Protein AF-A0A9N9C5H5-F1 (afdb_monomer_lite)

Sequence (121 aa):
MNQSRKKLYNIEAREDVSKYPEKELPLHKMRILMLGLDAAGKTSILYHFKIPNAADVGGQDKIRPLWRHYYTGTQGLIFVIDSQDRDRIDEARQELHRIISDREMRDCLLLVFANKQDLPG

Foldseek 3Di:
DDDDPDDDDDDDDPDDCVVPPPPPPCLVPAQEEEAEAAPLCRVVCCVVVVSPRYDYDYHYPVCLVVSVVSLARHQEYEYGGALPPPVCPVVRVVSVCVNCPDPSCVNHHYDYHHPPPVDDD

Organism: NCBI:txid60492

Secondary structure (DSSP, 8-state):
----------S---S-GGGS-S----GGGS-EEEE--TTS-HHHHHHHTT-TTEEE----GGGGGGGGGGTTT--EEEEEEETT--TTHHHHHHHHHHHHTSGGGTTPEEEEEEE-TTS--

Radius of gyration: 15.62 Å; chains: 1; bounding box: 42×37×37 Å

Structure (mmCIF, N/CA/C/O backbone):
data_AF-A0A9N9C5H5-F1
#
_entry.id   AF-A0A9N9C5H5-F1
#
loop_
_atom_site.group_PDB
_atom_site.id
_atom_site.type_symbol
_atom_site.label_atom_id
_atom_site.label_alt_id
_atom_site.label_comp_id
_atom_site.label_asym_id
_atom_site.label_entity_id
_atom_site.label_seq_id
_atom_site.pdbx_PDB_ins_code
_atom_site.Cartn_x
_atom_site.Cartn_y
_atom_site.Cartn_z
_atom_site.occupancy
_atom_site.B_iso_or_equiv
_atom_site.auth_seq_id
_atom_site.auth_comp_id
_atom_site.auth_asym_id
_atom_site.auth_atom_id
_atom_site.pdbx_PDB_model_num
ATOM 1 N N . MET A 1 1 ? -24.506 23.550 -16.123 1.00 41.12 1 MET A N 1
ATOM 2 C CA . MET A 1 1 ? -24.157 23.383 -17.553 1.00 41.12 1 MET A CA 1
ATOM 3 C C . MET A 1 1 ? -22.684 23.772 -17.671 1.00 41.12 1 MET A C 1
ATOM 5 O O . MET A 1 1 ? -22.384 24.893 -17.314 1.00 41.12 1 MET A O 1
ATOM 9 N N . ASN A 1 2 ? -21.702 22.938 -18.007 1.00 34.50 2 ASN A N 1
ATOM 10 C CA . ASN A 1 2 ? -21.706 21.646 -18.680 1.00 34.50 2 ASN A CA 1
ATOM 11 C C . ASN A 1 2 ? -20.353 20.923 -18.445 1.00 34.50 2 ASN A C 1
ATOM 13 O O . ASN A 1 2 ? -19.354 21.584 -18.196 1.00 34.50 2 ASN A O 1
ATOM 17 N N . GLN A 1 3 ? -20.362 19.590 -18.593 1.00 38.97 3 GLN A N 1
ATOM 18 C CA . GLN A 1 3 ? -19.239 18.710 -18.982 1.00 38.97 3 GLN A CA 1
ATOM 19 C C . GLN A 1 3 ? -17.931 18.732 -18.163 1.00 38.97 3 GLN A C 1
ATOM 21 O O . GLN A 1 3 ? -17.066 19.554 -18.427 1.00 38.97 3 GLN A O 1
ATOM 26 N N . SER A 1 4 ? -17.726 17.735 -17.278 1.00 41.75 4 SER A N 1
ATOM 27 C CA . SER A 1 4 ? -16.399 17.093 -17.041 1.00 41.75 4 SER A CA 1
ATOM 28 C C . SER A 1 4 ? -16.383 15.906 -16.056 1.00 41.75 4 SER A C 1
ATOM 30 O O . SER A 1 4 ? -15.325 15.338 -15.812 1.00 41.75 4 SER A O 1
ATOM 32 N N . ARG A 1 5 ? -17.516 15.432 -15.520 1.00 39.59 5 ARG A N 1
ATOM 33 C CA . ARG A 1 5 ? -17.533 14.175 -14.741 1.00 39.59 5 ARG A CA 1
ATOM 34 C C . ARG A 1 5 ? -17.657 12.963 -15.669 1.00 39.59 5 ARG A C 1
ATOM 36 O O . ARG A 1 5 ? -18.702 12.323 -15.748 1.00 39.59 5 ARG A O 1
ATOM 43 N N . LYS A 1 6 ? -16.603 12.677 -16.438 1.00 38.56 6 LYS A N 1
ATOM 44 C CA . LYS A 1 6 ? -16.501 11.415 -17.182 1.00 38.56 6 LYS A CA 1
ATOM 45 C C . LYS A 1 6 ? -16.290 10.268 -16.187 1.00 38.56 6 LYS A C 1
ATOM 47 O O . LYS A 1 6 ? -15.227 10.141 -15.595 1.00 38.56 6 LYS A O 1
ATOM 52 N N . LYS A 1 7 ? -17.358 9.481 -16.023 1.00 46.62 7 LYS A N 1
ATOM 53 C CA . LYS A 1 7 ? -17.407 8.048 -15.687 1.00 46.62 7 LYS A CA 1
ATOM 54 C C . LYS A 1 7 ? -16.044 7.340 -15.693 1.00 46.62 7 LYS A C 1
ATOM 56 O O . LYS A 1 7 ? -15.478 7.134 -16.762 1.00 46.62 7 LYS A O 1
ATOM 61 N N . LEU A 1 8 ? -15.645 6.833 -14.531 1.00 34.06 8 LEU A N 1
ATOM 62 C CA . LEU A 1 8 ? -14.832 5.624 -14.402 1.00 34.06 8 LEU A CA 1
ATOM 63 C C . LEU A 1 8 ? -15.446 4.771 -13.284 1.00 34.06 8 LEU A C 1
ATOM 65 O O . LEU A 1 8 ? -15.037 4.835 -12.133 1.00 34.06 8 LEU A O 1
ATOM 69 N N . TYR A 1 9 ? -16.481 4.012 -13.636 1.00 38.72 9 TYR A N 1
ATOM 70 C CA . TYR A 1 9 ? -16.989 2.905 -12.830 1.00 38.72 9 TYR A CA 1
ATOM 71 C C . TYR A 1 9 ? -17.032 1.690 -13.745 1.00 38.72 9 TYR A C 1
ATOM 73 O O . TYR A 1 9 ? -17.837 1.668 -14.672 1.00 38.72 9 TYR A O 1
ATOM 81 N N . ASN A 1 10 ? -16.113 0.750 -13.528 1.00 33.75 10 ASN A N 1
ATOM 82 C CA . ASN A 1 10 ? -16.289 -0.671 -13.822 1.00 33.75 10 ASN A CA 1
ATOM 83 C C . ASN A 1 10 ? -15.104 -1.453 -13.244 1.00 33.75 10 ASN A C 1
ATOM 85 O O . ASN A 1 10 ? -14.049 -1.522 -13.867 1.00 33.75 10 ASN A O 1
ATOM 89 N N . ILE A 1 11 ? -15.305 -2.045 -12.064 1.00 42.03 11 ILE A N 1
ATOM 90 C CA . ILE A 1 11 ? -14.653 -3.291 -11.647 1.00 42.03 11 ILE A CA 1
ATOM 91 C C . ILE A 1 11 ? -15.745 -4.123 -10.961 1.00 42.03 11 ILE A C 1
ATOM 93 O O . ILE A 1 11 ? -16.540 -3.608 -10.179 1.00 42.03 11 ILE A O 1
ATOM 97 N N . GLU A 1 12 ? -15.827 -5.384 -11.358 1.00 40.69 12 GLU A N 1
ATOM 98 C CA . GLU A 1 12 ? -16.877 -6.363 -11.093 1.00 40.69 12 GLU A CA 1
ATOM 99 C C . GLU A 1 12 ? -17.097 -6.662 -9.596 1.00 40.69 12 GLU A C 1
ATOM 101 O O . GLU A 1 12 ? -16.552 -7.616 -9.048 1.00 40.69 12 GLU A O 1
ATOM 106 N N . ALA A 1 13 ? -17.963 -5.896 -8.932 1.00 40.19 13 ALA A N 1
ATOM 107 C CA . ALA A 1 13 ? -18.565 -6.291 -7.661 1.00 40.19 13 ALA A CA 1
ATOM 108 C C . ALA A 1 13 ? -20.064 -6.525 -7.880 1.00 40.19 13 ALA A 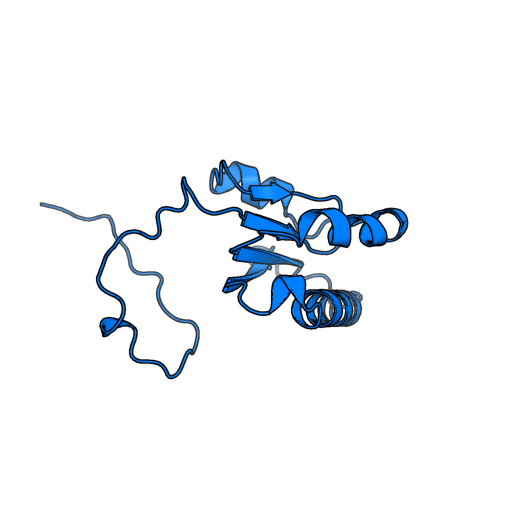C 1
ATOM 110 O O . ALA A 1 13 ? -20.798 -5.625 -8.280 1.00 40.19 13 ALA A O 1
ATOM 111 N N . ARG A 1 14 ? -20.524 -7.756 -7.634 1.00 43.59 14 ARG A N 1
ATOM 112 C CA . ARG A 1 14 ? -21.927 -8.203 -7.749 1.00 43.59 14 ARG A CA 1
ATOM 113 C C . ARG A 1 14 ? -22.847 -7.638 -6.651 1.00 43.59 14 ARG A C 1
ATOM 115 O O . ARG A 1 14 ? -23.832 -8.278 -6.296 1.00 43.59 14 ARG A O 1
ATOM 122 N N . GLU A 1 15 ? -22.555 -6.458 -6.116 1.00 45.09 15 GLU A N 1
ATOM 123 C CA . GLU A 1 15 ? -23.407 -5.801 -5.127 1.00 45.09 15 GLU A CA 1
ATOM 124 C C . GLU A 1 15 ? -23.992 -4.507 -5.680 1.00 45.09 15 GLU A C 1
ATOM 126 O O . GLU A 1 15 ? -23.323 -3.717 -6.343 1.00 45.09 15 GLU A O 1
ATOM 131 N N . ASP A 1 16 ? -25.284 -4.319 -5.422 1.00 45.62 16 ASP A N 1
ATOM 132 C CA . ASP A 1 16 ? -26.038 -3.137 -5.810 1.00 45.62 16 ASP A CA 1
ATOM 133 C C . ASP A 1 16 ? -25.490 -1.893 -5.093 1.00 45.62 16 ASP A C 1
ATOM 135 O O . ASP A 1 16 ? -25.835 -1.596 -3.946 1.00 45.62 16 ASP A O 1
ATOM 139 N N . VAL A 1 17 ? -24.623 -1.164 -5.798 1.00 50.50 17 VAL A N 1
ATOM 140 C CA . VAL A 1 17 ? -23.951 0.049 -5.317 1.00 50.50 17 VAL A CA 1
ATOM 141 C C . VAL A 1 17 ? -24.957 1.170 -4.999 1.00 50.50 17 VAL A C 1
ATOM 143 O O . VAL A 1 17 ? -24.635 2.072 -4.231 1.00 50.50 17 VAL A O 1
ATOM 146 N N . SER A 1 18 ? -26.201 1.097 -5.500 1.00 51.16 18 SER A N 1
ATOM 147 C CA . SER A 1 18 ? -27.253 2.084 -5.200 1.00 51.16 18 SER A CA 1
ATOM 148 C C . SER A 1 18 ? -27.714 2.064 -3.736 1.00 51.16 18 SER A C 1
ATOM 150 O O . SER A 1 18 ? -28.305 3.033 -3.259 1.00 51.16 18 SER A O 1
ATOM 152 N N . LYS A 1 19 ? -27.393 0.993 -2.991 1.00 50.66 19 LYS A N 1
ATOM 153 C CA . LYS A 1 19 ? -27.645 0.886 -1.545 1.00 50.66 19 LYS A CA 1
ATOM 154 C C . LYS A 1 19 ? -26.717 1.759 -0.703 1.00 50.66 19 LYS A C 1
ATOM 156 O O . LYS A 1 19 ? -27.023 2.014 0.462 1.00 50.66 19 LYS A O 1
ATOM 161 N N . TYR A 1 20 ? -25.608 2.224 -1.273 1.00 51.81 20 TYR A N 1
ATOM 162 C CA . TYR A 1 20 ? -24.719 3.179 -0.630 1.00 51.81 20 TYR A CA 1
ATOM 163 C C . TYR A 1 20 ? -25.112 4.579 -1.114 1.00 51.81 20 TYR A C 1
ATOM 165 O O . TYR A 1 20 ? -24.808 4.928 -2.255 1.00 51.81 20 TYR A O 1
ATOM 173 N N . PRO A 1 21 ? -25.824 5.387 -0.302 1.00 51.56 21 PRO A N 1
ATOM 174 C CA . PRO A 1 21 ? -26.175 6.745 -0.705 1.00 51.56 21 PRO A CA 1
ATOM 175 C C . PRO A 1 21 ? -24.900 7.528 -1.038 1.00 51.56 21 PRO A C 1
ATOM 177 O O . PRO A 1 21 ? -23.861 7.258 -0.436 1.00 51.56 21 PRO A O 1
ATOM 180 N N . GLU A 1 22 ? -24.995 8.512 -1.942 1.00 52.62 22 GLU A N 1
ATOM 181 C CA . GLU A 1 22 ? -23.934 9.451 -2.369 1.00 52.62 22 GLU A CA 1
ATOM 182 C C . GLU A 1 22 ? -23.368 10.329 -1.226 1.00 52.62 22 GLU A C 1
ATOM 184 O O . GLU A 1 22 ? -23.091 11.516 -1.385 1.00 52.62 22 GLU A O 1
ATOM 189 N N . LYS A 1 23 ? -23.187 9.791 -0.023 1.00 48.75 23 LYS A N 1
ATOM 190 C CA . LYS A 1 23 ? -22.254 10.365 0.927 1.00 48.75 23 LYS A CA 1
ATOM 191 C C . LYS A 1 23 ? -20.891 10.148 0.301 1.00 48.75 23 LYS A C 1
ATOM 193 O O . LYS A 1 23 ? -20.399 9.022 0.298 1.00 48.75 23 LYS A O 1
ATOM 198 N N . GLU A 1 24 ? -20.319 11.217 -0.257 1.00 53.81 24 GLU A N 1
ATOM 199 C CA . GLU A 1 24 ? -18.879 11.309 -0.481 1.00 53.81 24 GLU A CA 1
ATOM 200 C C . GLU A 1 24 ? -18.210 10.579 0.677 1.00 53.81 24 GLU A C 1
ATOM 202 O O . GLU A 1 24 ? -18.374 10.980 1.836 1.00 53.81 24 GLU A O 1
ATOM 207 N N . LEU A 1 25 ? -17.533 9.462 0.383 1.00 55.44 25 LEU A N 1
ATOM 208 C CA . LEU A 1 25 ? -16.650 8.858 1.364 1.00 55.44 25 LEU A CA 1
ATOM 209 C C . LEU A 1 25 ? -15.788 10.019 1.846 1.00 55.44 25 LEU A C 1
ATOM 211 O O . LEU A 1 25 ? -15.166 10.675 1.002 1.00 55.44 25 LEU A O 1
ATOM 215 N N . PRO A 1 26 ? -15.799 10.365 3.143 1.00 60.62 26 PRO A N 1
ATOM 216 C CA . PRO A 1 26 ? -14.999 11.467 3.620 1.00 60.62 26 PRO A CA 1
ATOM 217 C C . PRO A 1 26 ? -13.554 10.973 3.597 1.00 60.62 26 PRO A C 1
ATOM 219 O O . PRO A 1 26 ? -13.001 10.623 4.631 1.00 60.62 26 PRO A O 1
ATOM 222 N N . LEU A 1 27 ? -12.940 10.912 2.411 1.00 57.88 27 LEU A N 1
ATOM 223 C CA . LEU A 1 27 ? -11.562 10.477 2.195 1.00 57.88 27 LEU A CA 1
ATOM 224 C C . LEU A 1 27 ? -10.622 11.321 3.066 1.00 57.88 27 LEU A C 1
ATOM 226 O O . LEU A 1 27 ? -9.640 10.819 3.602 1.00 57.88 27 LEU A O 1
ATOM 230 N N . HIS A 1 28 ? -11.010 12.577 3.317 1.00 64.56 28 HIS A N 1
ATOM 231 C CA . HIS A 1 28 ? -10.362 13.493 4.253 1.00 64.56 28 HIS A CA 1
ATOM 232 C C . HIS A 1 28 ? -10.399 13.048 5.738 1.00 64.56 28 HIS A C 1
ATOM 234 O O . HIS A 1 28 ? -9.670 13.614 6.547 1.00 64.56 28 HIS A O 1
ATOM 240 N N . LYS A 1 29 ? -11.204 12.047 6.112 1.00 72.44 29 LYS A N 1
ATOM 241 C CA . LYS A 1 29 ? -11.286 11.443 7.459 1.00 72.44 29 LYS A CA 1
ATOM 242 C C . LYS A 1 29 ? -10.829 9.986 7.508 1.00 72.44 29 LYS A C 1
ATOM 244 O O . LYS A 1 29 ? -10.707 9.446 8.602 1.00 72.44 29 LYS A O 1
ATOM 249 N N . MET A 1 30 ? -10.618 9.345 6.361 1.00 84.25 30 MET A N 1
ATOM 250 C CA . MET A 1 30 ? -10.230 7.939 6.322 1.00 84.25 30 MET A CA 1
ATOM 251 C C . MET A 1 30 ? -8.730 7.776 6.551 1.00 84.25 30 MET A C 1
ATOM 253 O O . MET A 1 30 ? -7.928 8.468 5.922 1.00 84.25 30 MET A O 1
ATOM 257 N N . ARG A 1 31 ? -8.344 6.817 7.401 1.00 91.88 31 ARG A N 1
ATOM 258 C CA . ARG A 1 31 ? -6.954 6.347 7.466 1.00 91.88 31 ARG A CA 1
ATOM 259 C C . ARG A 1 31 ? -6.691 5.415 6.286 1.00 91.88 31 ARG A C 1
ATOM 261 O O . ARG A 1 31 ? -7.192 4.289 6.268 1.00 91.88 31 ARG A O 1
ATOM 268 N N . ILE A 1 32 ? -5.925 5.900 5.313 1.00 94.62 32 ILE A N 1
ATOM 269 C CA . ILE A 1 32 ? -5.556 5.147 4.115 1.00 94.62 32 ILE A CA 1
ATOM 270 C C . ILE A 1 32 ? -4.105 4.683 4.249 1.00 94.62 32 ILE A C 1
ATOM 272 O O . ILE A 1 32 ? -3.222 5.454 4.624 1.00 94.62 32 ILE A O 1
ATOM 276 N N . LEU A 1 33 ? -3.858 3.424 3.915 1.00 96.94 33 LEU A N 1
ATOM 277 C CA . LEU A 1 33 ? -2.531 2.828 3.863 1.00 96.94 33 LEU A CA 1
ATOM 278 C C . LEU A 1 33 ? -2.214 2.448 2.418 1.00 96.94 33 LEU A C 1
ATOM 280 O O . LEU A 1 33 ? -3.016 1.778 1.770 1.00 96.94 33 LEU A O 1
ATOM 284 N N . MET A 1 34 ? -1.056 2.867 1.908 1.00 97.81 34 MET A N 1
ATOM 285 C CA . MET A 1 34 ? -0.600 2.521 0.564 1.00 97.81 34 MET A CA 1
ATOM 286 C C . MET A 1 34 ? 0.616 1.592 0.626 1.00 97.81 34 MET A C 1
ATOM 288 O O . MET A 1 34 ? 1.695 1.997 1.061 1.00 97.81 34 MET A O 1
ATOM 292 N N . LEU A 1 35 ? 0.443 0.355 0.156 1.00 98.19 35 LEU A N 1
ATOM 293 C CA . LEU A 1 35 ? 1.461 -0.704 0.152 1.00 98.19 35 LEU A CA 1
ATOM 294 C C . LEU A 1 35 ? 1.664 -1.286 -1.249 1.00 98.19 35 LEU A C 1
ATOM 296 O O . LEU A 1 35 ? 0.959 -0.953 -2.198 1.00 98.19 35 LEU A O 1
ATOM 300 N N . GLY A 1 36 ? 2.692 -2.118 -1.388 1.00 98.19 36 GLY A N 1
ATOM 301 C CA . GLY A 1 36 ? 3.135 -2.703 -2.652 1.00 98.19 36 GLY A CA 1
ATOM 302 C C . GLY A 1 36 ? 4.654 -2.824 -2.689 1.00 98.19 36 GLY A C 1
ATOM 303 O O . GLY A 1 36 ? 5.350 -2.158 -1.910 1.00 98.19 36 GLY A O 1
ATOM 304 N N . LEU A 1 37 ? 5.178 -3.634 -3.607 1.00 98.44 37 LEU A N 1
ATOM 305 C CA . LEU A 1 37 ? 6.623 -3.843 -3.759 1.00 98.44 37 LEU A CA 1
ATOM 306 C C . LEU A 1 37 ? 7.352 -2.527 -4.080 1.00 98.44 37 LEU A C 1
ATOM 308 O O . LEU A 1 37 ? 6.745 -1.526 -4.490 1.00 98.44 37 LEU A O 1
ATOM 312 N N . ASP A 1 38 ? 8.659 -2.474 -3.842 1.00 97.56 38 ASP A N 1
ATOM 313 C CA . ASP A 1 38 ? 9.488 -1.362 -4.307 1.00 97.56 38 ASP A CA 1
ATOM 314 C C . ASP A 1 38 ? 9.358 -1.167 -5.830 1.00 97.56 38 ASP A C 1
ATOM 316 O O . ASP A 1 38 ? 8.996 -2.075 -6.572 1.00 97.56 38 ASP A O 1
ATOM 320 N N . ALA A 1 39 ? 9.558 0.070 -6.290 1.00 97.12 39 ALA A N 1
ATOM 321 C CA . ALA A 1 39 ? 9.374 0.483 -7.688 1.00 97.12 39 ALA A CA 1
ATOM 322 C C . ALA A 1 39 ? 7.959 0.313 -8.300 1.00 97.12 39 ALA A C 1
ATOM 324 O O . ALA A 1 39 ? 7.756 0.728 -9.442 1.00 97.12 39 ALA A O 1
ATOM 325 N N . ALA A 1 40 ? 6.953 -0.155 -7.546 1.00 97.38 40 ALA A N 1
ATOM 326 C CA . ALA A 1 40 ? 5.570 -0.272 -8.036 1.00 97.38 40 ALA A CA 1
ATOM 327 C C . ALA A 1 40 ? 4.881 1.076 -8.348 1.00 97.38 40 ALA A C 1
ATOM 329 O O . ALA A 1 40 ? 3.880 1.118 -9.056 1.00 97.38 40 ALA A O 1
ATOM 330 N N . GLY A 1 41 ? 5.418 2.198 -7.850 1.00 97.31 41 GLY A N 1
ATOM 331 C CA . GLY A 1 41 ? 4.922 3.553 -8.144 1.00 97.31 41 GLY A CA 1
ATOM 332 C C . GLY A 1 41 ? 3.971 4.161 -7.106 1.00 97.31 41 GLY A C 1
ATOM 333 O O . GLY A 1 41 ? 3.273 5.122 -7.413 1.00 97.31 41 GLY A O 1
ATOM 334 N N . LYS A 1 42 ? 3.973 3.650 -5.866 1.00 96.38 42 LYS A N 1
ATOM 335 C CA . LYS A 1 42 ? 3.200 4.185 -4.724 1.00 96.38 42 LYS A CA 1
ATOM 336 C C . LYS A 1 42 ? 3.360 5.699 -4.548 1.00 96.38 42 LYS A C 1
ATOM 338 O O . LYS A 1 42 ? 2.391 6.442 -4.631 1.00 96.38 42 LYS A O 1
ATOM 343 N N . THR A 1 43 ? 4.598 6.163 -4.390 1.00 94.06 43 THR A N 1
ATOM 344 C CA . THR A 1 43 ? 4.909 7.583 -4.194 1.00 94.06 43 THR A CA 1
ATOM 345 C C . THR A 1 43 ? 4.445 8.425 -5.390 1.00 94.06 43 THR A C 1
ATOM 347 O O . THR A 1 43 ? 3.838 9.475 -5.207 1.00 94.06 43 THR A O 1
ATOM 350 N N . SER A 1 44 ? 4.614 7.940 -6.625 1.00 94.56 44 SER A N 1
ATOM 351 C CA . SER A 1 44 ? 4.101 8.623 -7.823 1.00 94.56 44 SER A CA 1
ATOM 352 C C . SER A 1 44 ? 2.576 8.771 -7.805 1.00 94.56 44 SER A C 1
ATOM 354 O O . SER A 1 44 ? 2.074 9.858 -8.084 1.00 94.56 44 SER A O 1
ATOM 356 N N . ILE A 1 45 ? 1.839 7.720 -7.428 1.00 93.56 45 ILE A N 1
ATOM 357 C CA . ILE A 1 45 ? 0.373 7.754 -7.278 1.00 93.56 45 ILE A CA 1
ATOM 358 C C . ILE A 1 45 ? -0.036 8.739 -6.179 1.00 93.56 45 ILE A C 1
ATOM 360 O O . ILE A 1 45 ? -0.925 9.562 -6.408 1.00 93.56 45 ILE A O 1
ATOM 364 N N . LEU A 1 46 ? 0.628 8.693 -5.018 1.00 90.69 46 LEU A N 1
ATOM 365 C CA . LEU A 1 46 ? 0.365 9.582 -3.883 1.00 90.69 46 LEU A CA 1
ATOM 366 C C . LEU A 1 46 ? 0.409 11.058 -4.306 1.00 90.69 46 LEU A C 1
ATOM 368 O O . LEU A 1 46 ? -0.528 11.811 -4.028 1.00 90.69 46 LEU A O 1
ATOM 372 N N . TYR A 1 47 ? 1.467 11.452 -5.021 1.00 90.25 47 TYR A N 1
ATOM 373 C CA . TYR A 1 47 ? 1.643 12.824 -5.497 1.00 90.25 47 TYR A CA 1
ATOM 374 C C . TYR A 1 47 ? 0.714 13.180 -6.660 1.00 90.25 47 TYR A C 1
ATOM 376 O O . TYR A 1 47 ? 0.141 14.269 -6.665 1.00 90.25 47 TYR A O 1
ATOM 384 N N . HIS A 1 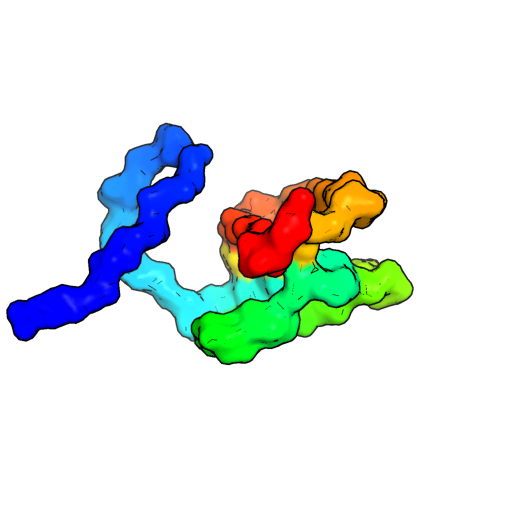48 ? 0.543 12.282 -7.635 1.00 92.00 48 HIS A N 1
ATOM 385 C CA . HIS A 1 48 ? -0.258 12.555 -8.829 1.00 92.00 48 HIS A CA 1
ATOM 386 C C . HIS A 1 48 ? -1.741 12.750 -8.494 1.00 92.00 48 HIS A C 1
ATOM 388 O O . HIS A 1 48 ? -2.351 13.731 -8.918 1.00 92.00 48 HIS A O 1
ATOM 394 N N . PHE A 1 49 ? -2.311 11.850 -7.689 1.00 88.88 49 PHE A N 1
ATOM 395 C CA . PHE A 1 49 ? -3.719 11.912 -7.291 1.00 88.88 49 PHE A CA 1
ATOM 396 C C . PHE A 1 49 ? -3.966 12.777 -6.055 1.00 88.88 49 PHE A C 1
ATOM 398 O O . PHE A 1 49 ? -5.121 12.970 -5.685 1.00 88.88 49 PHE A O 1
ATOM 405 N N . LYS A 1 50 ? -2.901 13.315 -5.439 1.00 87.94 50 LYS A N 1
ATOM 406 C CA . LYS A 1 50 ? -2.960 14.157 -4.238 1.00 87.94 50 LYS A CA 1
ATOM 407 C C . LYS A 1 50 ? -3.827 13.506 -3.161 1.00 87.94 50 LYS A C 1
ATOM 409 O O . LYS A 1 50 ? -4.873 14.040 -2.812 1.00 87.94 50 LYS A O 1
ATOM 414 N N . ILE A 1 51 ? -3.412 12.341 -2.664 1.00 85.56 51 ILE A N 1
ATOM 415 C CA . ILE A 1 51 ? -4.139 11.605 -1.617 1.00 85.56 51 ILE A CA 1
ATOM 416 C C . ILE A 1 51 ? -3.561 12.020 -0.249 1.00 85.56 51 ILE A C 1
ATOM 418 O O . ILE A 1 51 ? -2.619 11.388 0.219 1.00 85.56 51 ILE A O 1
ATOM 422 N N . PRO A 1 52 ? -4.067 13.082 0.411 1.00 76.81 52 PRO A N 1
ATOM 423 C CA . PRO A 1 52 ? -3.375 13.727 1.535 1.00 76.81 52 PRO A CA 1
ATOM 424 C C . PRO A 1 52 ? -3.273 12.862 2.798 1.00 76.81 52 PRO A C 1
ATOM 426 O O . PRO A 1 52 ? -2.430 13.124 3.647 1.00 76.81 52 PRO A O 1
ATOM 429 N N . ASN A 1 53 ? -4.127 11.844 2.926 1.00 83.25 53 ASN A N 1
ATOM 430 C CA . ASN A 1 53 ? -4.253 11.019 4.130 1.00 83.25 53 ASN A CA 1
ATOM 431 C C . ASN A 1 53 ? -3.732 9.589 3.952 1.00 83.25 53 ASN A C 1
ATOM 433 O O . ASN A 1 53 ? -3.995 8.732 4.799 1.00 83.25 53 ASN A O 1
ATOM 437 N N . ALA A 1 54 ? -3.054 9.306 2.839 1.00 88.56 54 ALA A N 1
ATOM 438 C CA . ALA A 1 54 ? -2.434 8.011 2.627 1.00 88.56 54 ALA A CA 1
ATOM 439 C C . ALA A 1 54 ? -1.021 8.004 3.216 1.00 88.56 54 ALA A C 1
ATOM 441 O O . ALA A 1 54 ? -0.184 8.817 2.832 1.00 88.56 54 ALA A O 1
ATOM 442 N N . ALA A 1 55 ? -0.753 7.063 4.119 1.00 91.06 55 ALA A N 1
ATOM 443 C CA . ALA A 1 55 ? 0.613 6.730 4.498 1.00 91.06 55 ALA A CA 1
ATOM 444 C C . ALA A 1 55 ? 1.207 5.824 3.412 1.00 91.06 55 ALA A C 1
ATOM 446 O O . ALA A 1 55 ? 0.742 4.692 3.246 1.00 91.06 55 ALA A O 1
ATOM 447 N N . ASP A 1 56 ? 2.204 6.302 2.661 1.00 89.75 56 ASP A N 1
ATOM 448 C CA . ASP A 1 56 ? 3.005 5.433 1.802 1.00 89.75 56 ASP A CA 1
ATOM 449 C C . ASP A 1 56 ? 4.159 4.829 2.606 1.00 89.75 56 ASP A C 1
ATOM 451 O O . ASP A 1 56 ? 4.908 5.513 3.300 1.00 89.75 56 ASP A O 1
ATOM 455 N N . VAL A 1 57 ? 4.279 3.502 2.554 1.00 94.50 57 VAL A N 1
ATOM 456 C CA . VAL A 1 57 ? 5.340 2.779 3.263 1.00 94.50 57 VAL A CA 1
ATOM 457 C C . VAL A 1 57 ? 6.276 2.159 2.237 1.00 94.50 57 VAL A C 1
ATOM 459 O O . VAL A 1 57 ? 5.844 1.643 1.203 1.00 94.50 57 VAL A O 1
ATOM 462 N N . GLY A 1 58 ? 7.581 2.225 2.499 1.00 93.69 58 GLY A N 1
ATOM 463 C CA . GLY A 1 58 ? 8.582 1.677 1.591 1.00 93.69 58 GLY A CA 1
ATOM 464 C C . GLY A 1 58 ? 8.372 0.178 1.341 1.00 93.69 58 GLY A C 1
ATOM 465 O O . GLY A 1 58 ? 7.949 -0.565 2.226 1.00 93.69 58 GLY A O 1
ATOM 466 N N . GLY A 1 59 ? 8.652 -0.256 0.109 1.00 94.56 59 GLY A N 1
ATOM 467 C CA . GLY A 1 59 ? 8.318 -1.605 -0.362 1.00 94.56 59 GLY A CA 1
ATOM 468 C C . GLY A 1 59 ? 9.467 -2.606 -0.436 1.00 94.56 59 GLY A C 1
ATOM 469 O O . GLY A 1 59 ? 9.236 -3.737 -0.847 1.00 94.56 59 GLY A O 1
ATOM 470 N N . GLN A 1 60 ? 10.683 -2.200 -0.059 1.00 96.50 60 GLN A N 1
ATOM 471 C CA . GLN A 1 60 ? 11.860 -3.070 -0.125 1.00 96.50 60 GLN A CA 1
ATOM 472 C C . GLN A 1 60 ? 11.721 -4.225 0.871 1.00 96.50 60 GLN A C 1
ATOM 474 O O . GLN A 1 60 ? 11.270 -4.016 1.996 1.00 96.50 60 GLN A O 1
ATOM 479 N N . ASP A 1 61 ? 12.179 -5.417 0.505 1.00 95.44 61 ASP A N 1
ATOM 480 C CA . ASP A 1 61 ? 12.015 -6.666 1.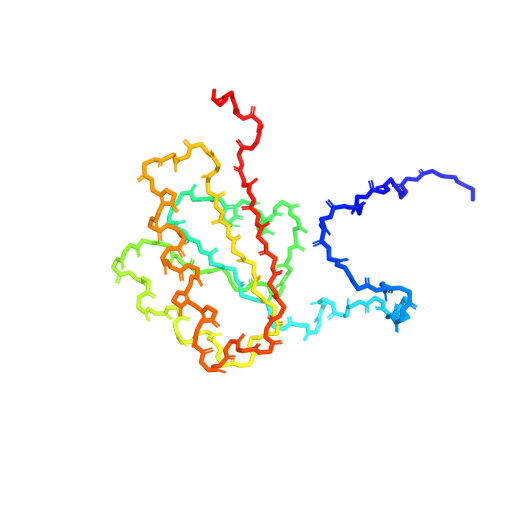267 1.00 95.44 61 ASP A CA 1
ATOM 481 C C . ASP A 1 61 ? 12.360 -6.511 2.749 1.00 95.44 61 ASP A C 1
ATOM 483 O O . ASP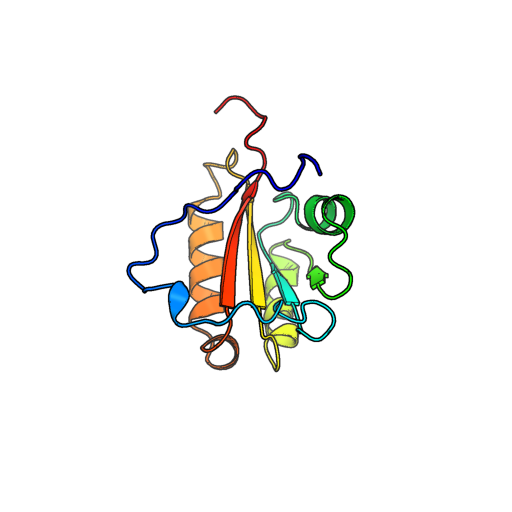 A 1 61 ? 11.590 -6.891 3.630 1.00 95.44 61 ASP A O 1
ATOM 487 N N . LYS A 1 62 ? 13.500 -5.867 3.028 1.00 95.56 62 LYS A N 1
ATOM 488 C CA . LYS A 1 62 ? 14.035 -5.679 4.384 1.00 95.56 62 LYS A CA 1
ATOM 489 C C . LYS A 1 62 ? 13.134 -4.843 5.295 1.00 95.56 62 LYS A C 1
ATOM 491 O O . LYS A 1 62 ? 13.245 -4.962 6.510 1.00 95.56 62 LYS A O 1
ATOM 496 N N . ILE A 1 63 ? 12.269 -3.998 4.733 1.00 95.69 63 ILE A N 1
ATOM 497 C CA . ILE A 1 63 ? 11.407 -3.083 5.497 1.00 95.69 63 ILE A CA 1
ATOM 498 C C . ILE A 1 63 ? 9.931 -3.491 5.487 1.00 95.69 63 ILE A C 1
ATOM 500 O O . ILE A 1 63 ? 9.165 -2.959 6.287 1.00 95.69 63 ILE A O 1
ATOM 504 N N . ARG A 1 64 ? 9.523 -4.471 4.667 1.00 97.38 64 ARG A N 1
ATOM 505 C CA . ARG A 1 64 ? 8.140 -4.989 4.650 1.00 97.38 64 ARG A CA 1
ATOM 506 C C . ARG A 1 64 ? 7.628 -5.483 6.009 1.00 97.38 64 ARG A C 1
ATOM 508 O O . ARG A 1 64 ? 6.444 -5.285 6.277 1.00 97.38 64 ARG A O 1
ATOM 515 N N . PRO A 1 65 ? 8.454 -6.046 6.920 1.00 96.75 65 PRO A N 1
ATOM 516 C CA . PRO A 1 65 ? 7.984 -6.390 8.263 1.00 96.75 65 PRO A CA 1
ATOM 517 C C . PRO A 1 65 ? 7.364 -5.210 9.028 1.00 96.75 65 PRO A C 1
ATOM 519 O O . PRO A 1 65 ? 6.474 -5.420 9.851 1.00 96.75 65 PRO A O 1
ATOM 522 N N . LEU A 1 66 ? 7.783 -3.975 8.724 1.00 96.06 66 LEU A N 1
ATOM 523 C CA . LEU A 1 66 ? 7.271 -2.764 9.366 1.00 96.06 66 LEU A CA 1
ATOM 524 C C . LEU A 1 66 ? 5.854 -2.393 8.914 1.00 96.06 66 LEU A C 1
ATOM 526 O O . LEU A 1 66 ? 5.192 -1.626 9.609 1.00 96.06 66 LEU A O 1
ATOM 530 N N . TRP A 1 67 ? 5.354 -2.933 7.795 1.00 97.69 67 TRP A N 1
ATOM 531 C CA . TRP A 1 67 ? 4.004 -2.638 7.295 1.00 97.69 67 TRP A CA 1
ATOM 532 C C . TRP A 1 67 ? 2.924 -2.909 8.346 1.00 97.69 67 TRP A C 1
ATOM 534 O O . TRP A 1 67 ? 1.984 -2.128 8.478 1.00 97.69 67 TRP A O 1
ATOM 544 N N . ARG A 1 68 ? 3.109 -3.956 9.161 1.00 97.00 68 ARG A N 1
ATOM 545 C CA . ARG A 1 68 ? 2.178 -4.347 10.230 1.00 97.00 68 ARG A CA 1
ATOM 546 C C . ARG A 1 68 ? 1.963 -3.260 11.283 1.00 97.00 68 ARG A C 1
ATOM 548 O O . ARG A 1 68 ? 0.899 -3.211 11.888 1.00 97.00 68 ARG A O 1
ATOM 555 N N . HIS A 1 69 ? 2.927 -2.359 11.479 1.00 96.38 69 HIS A N 1
ATOM 556 C CA . HIS A 1 69 ? 2.784 -1.237 12.414 1.00 96.38 69 HIS A CA 1
ATOM 557 C C . HIS A 1 69 ? 1.741 -0.206 11.967 1.00 96.38 69 HIS A C 1
ATOM 559 O O . HIS A 1 69 ? 1.303 0.607 12.777 1.00 96.38 69 HIS A O 1
ATOM 565 N N . TYR A 1 70 ? 1.321 -0.252 10.701 1.00 97.06 70 TYR A N 1
ATOM 566 C CA . TYR A 1 70 ? 0.339 0.665 10.132 1.00 97.06 70 TYR A CA 1
ATOM 567 C C . TYR A 1 70 ? -1.063 0.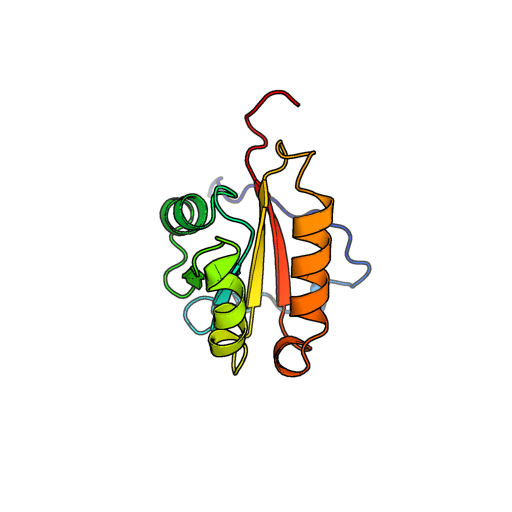055 10.018 1.00 97.06 70 TYR A C 1
ATOM 569 O O . TYR A 1 70 ? -1.994 0.762 9.645 1.00 97.06 70 TYR A O 1
ATOM 577 N N . TYR A 1 71 ? -1.252 -1.232 10.330 1.00 96.94 71 TYR A N 1
ATOM 578 C CA . TYR A 1 71 ? -2.542 -1.900 10.119 1.00 96.94 71 TYR A CA 1
ATOM 579 C C . TYR A 1 71 ? -3.627 -1.384 11.062 1.00 96.94 71 TYR A C 1
ATOM 581 O O . TYR A 1 71 ? -4.738 -1.097 10.623 1.00 96.94 71 TYR A O 1
ATOM 589 N N . THR A 1 72 ? -3.303 -1.196 12.343 1.00 95.69 72 THR A N 1
ATOM 590 C CA . THR A 1 72 ? -4.289 -0.779 13.343 1.00 95.69 72 THR A CA 1
ATOM 591 C C . THR A 1 72 ? -4.952 0.548 12.964 1.00 95.69 72 THR A C 1
ATOM 593 O O . THR A 1 72 ? -4.308 1.593 12.800 1.00 95.69 72 THR A O 1
ATOM 596 N N . GLY A 1 73 ? -6.279 0.494 12.843 1.00 93.31 73 GLY A N 1
ATOM 597 C CA . GLY A 1 73 ? -7.127 1.627 12.485 1.00 93.31 73 GLY A CA 1
ATOM 598 C C . GLY A 1 73 ? -7.128 1.991 10.998 1.00 93.31 73 GLY A C 1
ATOM 599 O O . GLY A 1 73 ? -7.714 3.016 10.652 1.00 93.31 73 GLY A O 1
ATOM 600 N N . THR A 1 74 ? -6.475 1.220 10.123 1.00 95.75 74 THR A N 1
ATOM 601 C CA . THR A 1 74 ? -6.513 1.450 8.672 1.00 95.75 74 THR A CA 1
ATOM 602 C C . THR A 1 74 ? -7.883 1.082 8.111 1.00 95.75 74 THR A C 1
ATOM 604 O O . THR A 1 74 ? -8.350 -0.043 8.242 1.00 95.75 74 THR A O 1
ATOM 607 N N . GLN A 1 75 ? -8.527 2.043 7.453 1.00 94.12 75 GLN A N 1
ATOM 608 C CA . GLN A 1 75 ? -9.883 1.901 6.911 1.00 94.12 75 GLN A CA 1
ATOM 609 C C . GLN A 1 75 ? -9.885 1.596 5.410 1.00 94.12 75 GLN A C 1
ATOM 611 O O . GLN A 1 75 ? -10.859 1.050 4.895 1.00 94.12 75 GLN A O 1
ATOM 616 N N . GLY A 1 76 ? -8.808 1.954 4.707 1.00 94.50 76 GLY A N 1
ATOM 617 C CA . GLY A 1 76 ? -8.628 1.643 3.293 1.00 94.50 76 GLY A CA 1
ATOM 618 C C . GLY A 1 76 ? -7.187 1.261 2.973 1.00 94.50 76 GLY A C 1
ATOM 619 O O . GLY A 1 76 ? -6.255 1.955 3.377 1.00 94.50 76 GLY A O 1
ATOM 620 N N . LEU A 1 77 ? -7.016 0.178 2.224 1.00 97.31 77 LEU A N 1
ATOM 621 C CA . LEU A 1 77 ? -5.753 -0.296 1.685 1.00 97.31 77 LEU A CA 1
ATOM 622 C C . LEU A 1 77 ? -5.721 -0.006 0.188 1.00 97.31 77 LEU A C 1
ATOM 624 O O . LEU A 1 77 ? -6.541 -0.515 -0.575 1.00 97.31 77 LEU A O 1
ATOM 628 N N . ILE A 1 78 ? -4.729 0.769 -0.233 1.00 97.19 78 ILE A N 1
ATOM 629 C CA . ILE A 1 78 ? -4.343 0.895 -1.632 1.00 97.19 78 ILE A CA 1
ATOM 630 C C . ILE A 1 78 ? -3.131 -0.007 -1.853 1.00 97.19 78 ILE A C 1
ATOM 632 O O . ILE A 1 78 ? -2.044 0.278 -1.351 1.00 97.19 78 ILE A O 1
ATOM 636 N N . PHE A 1 79 ? -3.298 -1.090 -2.605 1.00 98.44 79 PHE A N 1
ATOM 637 C CA . PHE A 1 79 ? -2.194 -1.967 -2.978 1.00 98.44 79 PHE A CA 1
ATOM 638 C C . PHE A 1 79 ? -1.769 -1.697 -4.422 1.00 98.44 79 PHE A C 1
ATOM 640 O O . PHE A 1 79 ? -2.567 -1.827 -5.348 1.00 98.44 79 PHE A O 1
ATOM 647 N N . VAL A 1 80 ? -0.518 -1.292 -4.620 1.00 98.44 80 VAL A N 1
ATOM 648 C CA . VAL A 1 80 ? 0.015 -0.910 -5.932 1.00 98.44 80 VAL A CA 1
ATOM 649 C C . VAL A 1 80 ? 0.875 -2.038 -6.487 1.00 98.44 80 VAL A C 1
ATOM 651 O O . VAL A 1 80 ? 1.838 -2.467 -5.850 1.00 98.44 80 VAL A O 1
ATOM 654 N N . ILE A 1 81 ? 0.539 -2.478 -7.694 1.00 98.00 81 ILE A N 1
ATOM 655 C CA . ILE A 1 81 ? 1.237 -3.505 -8.465 1.00 98.00 81 ILE A CA 1
ATOM 656 C C . ILE A 1 81 ? 1.883 -2.837 -9.677 1.00 98.00 81 ILE A C 1
ATOM 658 O O . ILE A 1 81 ? 1.252 -2.023 -10.350 1.00 98.00 81 ILE A O 1
ATOM 662 N N . ASP A 1 82 ? 3.136 -3.183 -9.961 1.00 97.69 82 ASP A N 1
ATOM 663 C CA . ASP A 1 82 ? 3.738 -2.906 -11.262 1.00 97.69 82 ASP A CA 1
ATOM 664 C C . ASP A 1 82 ? 3.206 -3.921 -12.278 1.00 97.69 82 ASP A C 1
ATOM 666 O O . ASP A 1 82 ? 3.471 -5.113 -12.155 1.00 97.69 82 ASP A O 1
ATOM 670 N N . SER A 1 83 ? 2.437 -3.467 -13.267 1.00 96.81 83 SER A N 1
ATOM 671 C CA . SER A 1 83 ? 1.804 -4.373 -14.236 1.00 96.81 83 SER A CA 1
ATOM 672 C C . SER A 1 83 ? 2.776 -4.913 -15.284 1.00 96.81 83 SER A C 1
ATOM 674 O O . SER A 1 83 ? 2.423 -5.849 -15.998 1.00 96.81 83 SER A O 1
ATOM 676 N N . GLN A 1 84 ? 3.976 -4.333 -15.379 1.00 96.06 84 GLN A N 1
ATOM 677 C CA . GLN A 1 84 ? 5.029 -4.786 -16.289 1.00 96.06 84 GLN A CA 1
ATOM 678 C C . GLN A 1 84 ? 6.003 -5.756 -15.624 1.00 96.06 84 GLN A C 1
ATOM 680 O O . GLN A 1 84 ? 6.731 -6.474 -16.307 1.00 96.06 84 GLN A O 1
ATOM 685 N N . ASP A 1 85 ? 6.010 -5.813 -14.294 1.00 96.94 85 ASP A N 1
ATOM 686 C CA . ASP A 1 85 ? 6.907 -6.677 -13.540 1.00 96.94 85 ASP A CA 1
ATOM 687 C C . ASP A 1 85 ? 6.315 -8.080 -13.377 1.00 96.94 85 ASP A C 1
ATOM 689 O O . ASP A 1 85 ? 5.778 -8.465 -12.333 1.00 96.94 85 ASP A O 1
ATOM 693 N N . ARG A 1 86 ? 6.373 -8.845 -14.469 1.00 95.38 86 ARG A N 1
ATOM 694 C CA . ARG A 1 86 ? 5.861 -10.220 -14.509 1.00 95.38 86 ARG A CA 1
ATOM 695 C C . ARG A 1 86 ? 6.659 -11.158 -13.601 1.00 95.38 86 ARG A C 1
ATOM 697 O O . ARG A 1 86 ? 6.076 -12.100 -13.075 1.00 95.38 86 ARG A O 1
ATOM 704 N N . ASP A 1 87 ? 7.941 -10.878 -13.379 1.00 97.88 87 ASP A N 1
ATOM 705 C CA . ASP A 1 87 ? 8.821 -11.708 -12.551 1.00 97.88 87 ASP A CA 1
ATOM 706 C C . ASP A 1 87 ? 8.434 -11.645 -11.066 1.00 97.88 87 ASP A C 1
ATOM 708 O O . ASP A 1 87 ? 8.554 -12.638 -10.347 1.00 97.88 87 ASP A O 1
ATOM 712 N N . ARG A 1 88 ? 7.918 -10.497 -10.601 1.00 97.81 88 ARG A N 1
ATOM 713 C CA . ARG A 1 88 ? 7.536 -10.281 -9.194 1.00 97.81 88 ARG A CA 1
ATOM 714 C C . ARG A 1 88 ? 6.028 -10.285 -8.938 1.00 97.81 88 ARG A C 1
ATOM 716 O O . ARG A 1 88 ? 5.592 -9.989 -7.823 1.00 97.81 88 ARG A O 1
ATOM 723 N N . ILE A 1 89 ? 5.198 -10.659 -9.916 1.00 97.50 89 ILE A N 1
ATOM 724 C CA . ILE A 1 89 ? 3.734 -10.655 -9.740 1.00 97.50 89 ILE A CA 1
ATOM 725 C C . ILE A 1 89 ? 3.269 -11.630 -8.649 1.00 97.50 89 ILE A C 1
ATOM 727 O O . ILE A 1 89 ? 2.393 -11.302 -7.844 1.00 97.50 89 ILE A O 1
ATOM 731 N N . ASP A 1 90 ? 3.894 -12.806 -8.568 1.00 98.31 90 ASP A N 1
ATOM 732 C CA . ASP A 1 90 ? 3.579 -13.803 -7.545 1.00 98.31 90 ASP A CA 1
ATOM 733 C C . ASP A 1 90 ? 4.026 -13.348 -6.155 1.00 98.31 90 ASP A C 1
ATOM 735 O O . ASP A 1 90 ? 3.331 -13.589 -5.166 1.00 98.31 90 ASP A O 1
ATOM 739 N N . GLU A 1 91 ? 5.146 -12.633 -6.069 1.00 98.44 91 GLU A N 1
ATOM 740 C CA . GLU A 1 91 ? 5.602 -12.008 -4.831 1.00 98.44 91 GLU A CA 1
ATOM 741 C C . GLU A 1 91 ? 4.603 -10.941 -4.357 1.00 98.44 91 GLU A C 1
ATOM 743 O O . GLU A 1 91 ? 4.165 -10.967 -3.203 1.00 98.44 91 GLU A O 1
ATOM 748 N N . ALA A 1 92 ? 4.167 -10.053 -5.257 1.00 98.38 92 ALA A N 1
ATOM 749 C CA . ALA A 1 92 ? 3.163 -9.033 -4.962 1.00 98.38 92 ALA A CA 1
ATOM 750 C C . ALA A 1 92 ? 1.840 -9.660 -4.500 1.00 98.38 92 ALA A C 1
ATOM 752 O O . ALA A 1 92 ? 1.246 -9.215 -3.514 1.00 98.38 92 ALA A O 1
ATOM 753 N N . ARG A 1 93 ? 1.403 -10.736 -5.165 1.00 98.44 93 ARG A N 1
ATOM 754 C CA . ARG A 1 93 ? 0.232 -11.524 -4.768 1.00 98.44 93 ARG A CA 1
ATOM 755 C C . ARG A 1 93 ? 0.392 -12.089 -3.356 1.00 98.44 93 ARG A C 1
ATOM 757 O O . ARG A 1 93 ? -0.525 -11.959 -2.545 1.00 98.44 93 ARG A O 1
ATOM 764 N N . GLN A 1 94 ? 1.526 -12.715 -3.047 1.00 98.50 94 GLN A N 1
ATOM 765 C CA . GLN A 1 94 ? 1.782 -13.287 -1.721 1.00 98.50 94 GLN A CA 1
ATOM 766 C C . GLN A 1 94 ? 1.776 -12.219 -0.623 1.00 98.50 94 GLN A C 1
ATOM 768 O O . GLN A 1 94 ? 1.232 -12.460 0.454 1.00 98.50 94 GLN A O 1
ATOM 773 N N . GLU A 1 95 ? 2.358 -11.048 -0.881 1.00 98.56 95 GLU A N 1
ATOM 774 C CA . GLU A 1 95 ? 2.313 -9.909 0.041 1.00 98.56 95 GLU A CA 1
ATOM 775 C C . GLU A 1 95 ? 0.878 -9.409 0.255 1.00 98.56 95 GLU A C 1
ATOM 777 O O . GLU A 1 95 ? 0.445 -9.271 1.399 1.00 98.56 95 GLU A O 1
ATOM 782 N N . LEU A 1 96 ? 0.101 -9.216 -0.819 1.00 98.50 96 LEU A N 1
ATOM 783 C CA . LEU A 1 96 ? -1.301 -8.801 -0.720 1.00 98.50 96 LEU A CA 1
ATOM 784 C C . LEU A 1 96 ? -2.117 -9.787 0.123 1.00 98.50 96 LEU A C 1
ATOM 786 O O . LEU A 1 96 ? -2.810 -9.370 1.050 1.00 98.50 96 LEU A O 1
ATOM 790 N N . HIS A 1 97 ? -1.991 -11.091 -0.146 1.00 97.94 97 HIS A N 1
ATOM 791 C CA . HIS A 1 97 ? -2.671 -12.123 0.638 1.00 97.94 97 HIS A CA 1
ATOM 792 C C . HIS A 1 97 ? -2.251 -12.106 2.110 1.00 97.94 97 HIS A C 1
ATOM 794 O O . HIS A 1 97 ? -3.105 -12.260 2.983 1.00 97.94 97 HIS A O 1
ATOM 800 N N . ARG A 1 98 ? -0.964 -11.885 2.408 1.00 97.88 98 ARG A N 1
ATOM 801 C CA . ARG A 1 98 ? -0.476 -11.748 3.788 1.00 97.88 98 ARG A CA 1
ATOM 802 C C . ARG A 1 98 ? -1.081 -10.540 4.502 1.00 97.88 98 ARG A C 1
ATOM 804 O O . ARG A 1 98 ? -1.398 -10.662 5.680 1.00 97.88 98 ARG A O 1
ATOM 811 N N . ILE A 1 99 ? -1.253 -9.410 3.813 1.00 97.94 99 ILE A N 1
ATOM 812 C CA . ILE A 1 99 ? -1.853 -8.195 4.384 1.00 97.94 99 ILE A CA 1
ATOM 813 C C . ILE A 1 99 ? -3.341 -8.415 4.682 1.00 97.94 99 ILE A C 1
ATOM 815 O O . ILE A 1 99 ? -3.767 -8.213 5.813 1.00 97.94 99 ILE A O 1
ATOM 819 N N . ILE A 1 100 ? -4.129 -8.861 3.698 1.00 96.62 100 ILE A N 1
ATOM 820 C CA . ILE A 1 100 ? -5.593 -8.992 3.853 1.00 96.62 100 ILE A CA 1
ATOM 821 C C . ILE A 1 100 ? -6.006 -10.144 4.780 1.00 96.62 100 ILE A C 1
ATOM 823 O O . ILE A 1 100 ? -7.143 -10.184 5.239 1.00 96.62 100 ILE A O 1
ATOM 827 N N . SER A 1 101 ? -5.097 -11.086 5.046 1.00 96.75 101 SER A N 1
ATOM 828 C CA . SER A 1 101 ? -5.320 -12.161 6.022 1.00 96.75 101 SER A CA 1
ATOM 829 C C . SER A 1 101 ? -5.041 -11.721 7.462 1.00 96.75 101 SER A C 1
ATOM 831 O O . SER A 1 101 ? -5.339 -12.470 8.393 1.00 96.75 101 SER A O 1
ATOM 833 N N . ASP A 1 102 ? -4.446 -10.543 7.671 1.00 97.88 102 ASP A N 1
ATOM 834 C CA . ASP A 1 102 ? -4.227 -10.008 9.010 1.00 97.88 102 ASP A CA 1
ATOM 835 C C . ASP A 1 102 ? -5.560 -9.566 9.630 1.00 97.88 102 ASP A C 1
ATOM 837 O O . ASP A 1 102 ? -6.382 -8.904 8.992 1.00 97.88 102 ASP A O 1
ATOM 841 N N . ARG A 1 103 ? -5.779 -9.922 10.899 1.00 96.69 103 ARG A N 1
ATOM 842 C CA . ARG A 1 103 ? -7.026 -9.625 11.617 1.00 96.69 103 ARG A CA 1
ATOM 843 C C . ARG A 1 103 ? -7.335 -8.128 11.681 1.00 96.69 103 ARG A C 1
ATOM 845 O O . ARG A 1 103 ? -8.506 -7.768 11.664 1.00 96.69 103 ARG A O 1
ATOM 852 N N . GLU A 1 104 ? -6.308 -7.279 11.737 1.00 97.31 104 GLU A N 1
ATOM 853 C CA . GLU A 1 104 ? -6.463 -5.819 11.806 1.00 97.31 104 GLU A CA 1
ATOM 854 C C . GLU A 1 104 ? -6.940 -5.228 10.468 1.00 97.31 104 GLU A C 1
ATOM 856 O O . GLU A 1 104 ? -7.444 -4.110 10.435 1.00 97.31 104 GLU A O 1
ATOM 861 N N . MET A 1 105 ? -6.801 -5.979 9.370 1.00 97.56 105 MET A N 1
ATOM 862 C CA . MET A 1 105 ? -7.139 -5.548 8.010 1.00 97.56 105 MET A CA 1
ATOM 863 C C . MET A 1 105 ? -8.482 -6.108 7.516 1.00 97.56 105 MET A C 1
ATOM 865 O O . MET A 1 105 ? -8.886 -5.808 6.395 1.00 97.56 105 MET A O 1
ATOM 869 N N . ARG A 1 106 ? -9.189 -6.907 8.329 1.00 91.75 106 ARG A N 1
ATOM 870 C CA . ARG A 1 106 ? -10.388 -7.663 7.922 1.00 91.75 106 ARG A CA 1
ATOM 871 C C . ARG A 1 106 ? -11.513 -6.796 7.349 1.00 91.75 106 ARG A C 1
ATOM 873 O O . ARG A 1 106 ? -12.149 -7.201 6.382 1.00 91.75 106 ARG A O 1
ATOM 880 N N . ASP A 1 107 ? -11.742 -5.629 7.941 1.00 89.50 107 ASP A N 1
ATOM 881 C CA . ASP A 1 107 ? -12.826 -4.713 7.555 1.00 89.50 107 ASP A CA 1
ATOM 882 C C . ASP A 1 107 ? -12.328 -3.566 6.655 1.00 89.50 107 ASP A C 1
ATOM 884 O O . ASP A 1 107 ? -13.042 -2.597 6.389 1.00 89.50 107 ASP A O 1
ATOM 888 N N . CYS A 1 108 ? -11.075 -3.651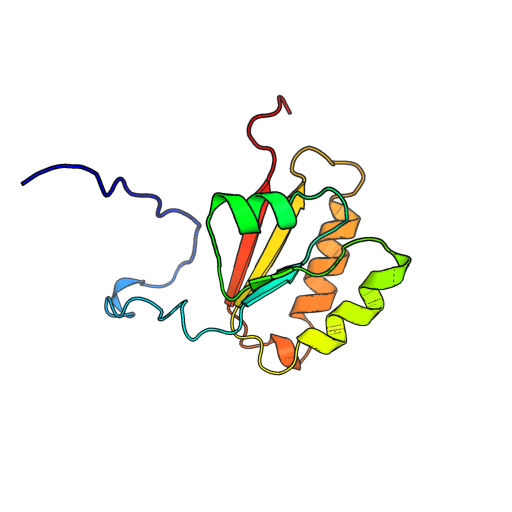 6.205 1.00 92.88 108 CYS A N 1
ATOM 889 C CA . CYS A 1 108 ? -10.434 -2.636 5.390 1.00 92.88 108 CYS A CA 1
ATOM 890 C C . CYS A 1 108 ? -10.943 -2.694 3.942 1.00 92.88 108 CYS A C 1
ATOM 892 O O . CYS A 1 108 ? -10.930 -3.753 3.312 1.00 92.88 108 CYS A O 1
ATOM 894 N N . LEU A 1 109 ? -11.337 -1.549 3.375 1.00 94.81 109 LEU A N 1
ATOM 895 C CA . LEU A 1 109 ? -11.652 -1.471 1.946 1.00 94.81 109 LEU A CA 1
ATOM 896 C C . LEU A 1 109 ? -10.378 -1.661 1.119 1.00 94.81 109 LEU A C 1
ATOM 898 O O . LEU A 1 109 ? -9.399 -0.947 1.324 1.00 94.81 109 LEU A O 1
ATOM 902 N N . LEU A 1 110 ? -10.401 -2.577 0.154 1.00 95.88 110 LEU A N 1
ATOM 903 C CA . LEU A 1 110 ? -9.269 -2.843 -0.732 1.00 95.88 110 LEU A CA 1
ATOM 904 C C . LEU A 1 110 ? -9.457 -2.169 -2.097 1.00 95.88 110 LEU A C 1
ATOM 906 O O . LEU A 1 110 ? -10.443 -2.411 -2.790 1.00 95.88 110 LEU A O 1
ATOM 910 N N . LEU A 1 111 ? -8.455 -1.397 -2.516 1.00 96.31 111 LEU A N 1
ATOM 911 C CA . LEU A 1 111 ? -8.269 -0.923 -3.885 1.00 96.31 111 LEU A CA 1
ATOM 912 C C . LEU A 1 111 ? -6.923 -1.426 -4.414 1.00 96.31 111 LEU A C 1
ATOM 914 O O . LEU A 1 111 ? -5.887 -1.194 -3.793 1.00 96.31 111 LEU A O 1
ATOM 918 N N . VAL A 1 112 ? -6.920 -2.066 -5.584 1.00 97.81 112 VAL A N 1
ATOM 919 C CA . VAL A 1 112 ? -5.690 -2.495 -6.264 1.00 97.81 112 VAL A CA 1
ATOM 920 C C . VAL A 1 112 ? -5.420 -1.584 -7.459 1.00 97.81 112 VAL A C 1
ATOM 922 O O . VAL A 1 112 ? -6.251 -1.481 -8.359 1.00 97.81 112 VAL A O 1
ATOM 925 N N . PHE A 1 113 ? -4.249 -0.947 -7.488 1.00 97.19 113 PHE A N 1
ATOM 926 C CA . PHE A 1 113 ? -3.748 -0.246 -8.670 1.00 97.19 113 PHE A CA 1
ATOM 927 C C . PHE A 1 113 ? -2.833 -1.166 -9.469 1.00 97.19 113 PHE A C 1
ATOM 929 O O . PHE A 1 113 ? -1.719 -1.455 -9.041 1.00 97.19 113 PHE A O 1
ATOM 936 N N . ALA A 1 114 ? -3.278 -1.561 -10.658 1.00 97.25 114 ALA A N 1
ATOM 937 C CA . ALA A 1 114 ? -2.411 -2.111 -11.693 1.00 97.25 114 ALA A CA 1
ATOM 938 C C . ALA A 1 114 ? -1.703 -0.943 -12.403 1.00 97.25 114 ALA A C 1
ATOM 940 O O . ALA A 1 114 ? -2.233 -0.357 -13.345 1.00 97.25 114 ALA A O 1
ATOM 941 N N . ASN A 1 115 ? -0.541 -0.535 -11.897 1.00 97.44 115 ASN A N 1
ATOM 942 C CA . ASN A 1 115 ? 0.180 0.655 -12.346 1.00 97.44 115 ASN A CA 1
ATOM 943 C C . ASN A 1 115 ? 1.068 0.379 -13.577 1.00 97.44 115 ASN A C 1
ATOM 945 O O . ASN A 1 115 ? 1.354 -0.779 -13.879 1.00 97.44 115 ASN A O 1
ATOM 949 N N . LYS A 1 116 ? 1.537 1.440 -14.252 1.00 96.19 116 LYS A N 1
ATOM 950 C CA . LYS A 1 116 ? 2.402 1.403 -15.456 1.00 96.19 116 LYS A CA 1
ATOM 951 C C . LYS A 1 116 ? 1.749 0.813 -16.717 1.00 96.19 116 LYS A C 1
ATOM 953 O O . LYS A 1 116 ? 2.385 0.128 -17.517 1.00 96.19 116 LYS A O 1
ATOM 958 N N . GLN A 1 117 ? 0.455 1.082 -16.887 1.00 95.31 117 GLN A N 1
ATOM 959 C CA . GLN A 1 117 ? -0.341 0.670 -18.056 1.00 95.31 117 GLN A CA 1
ATOM 960 C C . GLN A 1 117 ? 0.026 1.428 -19.342 1.00 95.31 117 GLN A C 1
ATOM 962 O O . GLN A 1 117 ? -0.415 1.062 -20.425 1.00 95.31 117 GLN A O 1
ATOM 967 N N . ASP A 1 118 ? 0.797 2.507 -19.224 1.00 94.31 118 ASP A N 1
ATOM 968 C CA . ASP A 1 118 ? 1.329 3.283 -20.344 1.00 94.31 118 ASP A CA 1
ATOM 969 C C . ASP A 1 118 ? 2.465 2.564 -21.086 1.00 94.31 118 ASP A C 1
ATOM 971 O O . ASP A 1 118 ? 2.734 2.871 -22.247 1.00 94.31 118 ASP A O 1
ATOM 975 N N . LEU A 1 119 ? 3.120 1.603 -20.433 1.00 90.75 119 LEU A N 1
ATOM 976 C CA . LEU A 1 119 ? 4.204 0.832 -21.025 1.00 90.75 119 LEU A CA 1
ATOM 977 C C . LEU A 1 119 ? 3.657 -0.302 -21.916 1.00 90.75 119 LEU A C 1
ATOM 979 O O . LEU A 1 119 ? 2.638 -0.913 -21.579 1.00 90.75 119 LEU A O 1
ATOM 983 N N . PRO A 1 120 ? 4.325 -0.613 -23.042 1.00 89.31 120 PRO A N 1
ATOM 984 C CA . PRO A 1 120 ? 3.979 -1.775 -23.856 1.00 89.31 120 PRO A CA 1
ATOM 985 C C . PRO A 1 120 ? 4.239 -3.065 -23.064 1.00 89.31 120 PRO A C 1
ATOM 987 O O . PRO A 1 120 ? 5.269 -3.170 -22.398 1.00 89.31 120 PRO A O 1
ATOM 990 N N . GLY A 1 121 ? 3.285 -4.003 -23.117 1.00 70.88 121 GLY A N 1
ATOM 991 C CA . GLY A 1 121 ? 3.272 -5.228 -22.303 1.00 70.88 121 GLY A CA 1
ATOM 992 C C . GLY A 1 121 ? 3.749 -6.498 -22.986 1.00 70.88 121 GLY A C 1
ATOM 993 O O . GLY A 1 121 ? 3.943 -6.482 -24.222 1.00 70.88 121 GLY A O 1
#

InterPro domains:
  IPR006689 Small GTPase superfamily, ARF/SAR type [PF00025] (28-51)
  IPR006689 Small GTPase superfamily, ARF/SAR type [PF00025] (55-120)
  IPR024156 Small GTPase superfamily, ARF type [PTHR11711] (55-121)
  IPR027417 P-loop containing nucleoside triphosphate hydrolase [G3DSA:3.40.50.300] (16-53)
  IPR027417 P-loop containing nucleoside triphosphate hydrolase [G3DSA:3.40.50.300] (54-121)
  IPR027417 P-loop containing nucleoside triphosphate hydrolase [SSF52540] (29-121)

pLDDT: mean 83.41, std 21.24, range [33.75, 98.56]